Protein AF-A0A0F5VKR0-F1 (afdb_monomer)

Foldseek 3Di:
DDDPVGDDPPVVVVVVCVCQFLCNDPPSVVDPCCVVCRNDDPVCCVPPNPPCPVVVVVVVVVVVVVVVVCCVPPVVVVVDPPPVPPVVDDPDDPDDDD

Radius of gyration: 21.48 Å; Cα contacts (8 Å, |Δi|>4): 48; chains: 1; bounding box: 39×35×70 Å

Structure (mmCIF, N/CA/C/O backbone):
data_AF-A0A0F5VKR0-F1
#
_entry.id   AF-A0A0F5VKR0-F1
#
loop_
_atom_site.group_PDB
_atom_site.id
_atom_site.type_symbol
_atom_site.label_atom_id
_atom_site.label_alt_id
_atom_site.label_comp_id
_atom_site.label_asym_id
_atom_site.label_entity_id
_atom_site.label_seq_id
_atom_site.pdbx_PDB_ins_code
_atom_site.Cartn_x
_atom_site.Cartn_y
_atom_site.Cartn_z
_atom_site.occupancy
_atom_site.B_iso_or_equiv
_atom_site.auth_seq_id
_atom_site.auth_comp_id
_atom_site.auth_asym_id
_atom_site.auth_atom_id
_atom_site.pdbx_PDB_model_num
ATOM 1 N N . MET A 1 1 ? 20.388 4.444 -14.021 1.00 88.62 1 MET A N 1
ATOM 2 C CA . MET A 1 1 ? 19.393 5.455 -13.601 1.00 88.62 1 MET A CA 1
ATOM 3 C C . MET A 1 1 ? 19.879 6.825 -14.071 1.00 88.62 1 MET A C 1
ATOM 5 O O . MET A 1 1 ? 20.279 7.630 -13.246 1.00 88.62 1 MET A O 1
ATOM 9 N N . GLY A 1 2 ? 19.888 7.078 -15.385 1.00 95.44 2 GLY A N 1
ATOM 10 C CA . GLY A 1 2 ? 20.349 8.356 -15.952 1.00 95.44 2 GLY A CA 1
ATOM 11 C C . GLY A 1 2 ? 21.843 8.662 -15.781 1.00 95.44 2 GLY A C 1
ATOM 12 O O . GLY A 1 2 ? 22.628 7.783 -15.420 1.00 95.44 2 GLY A O 1
ATOM 13 N N . SER A 1 3 ? 22.204 9.918 -16.048 1.00 97.06 3 SER A N 1
ATOM 14 C CA . SER A 1 3 ? 23.537 10.501 -15.848 1.00 97.06 3 SER A CA 1
ATOM 15 C C . SER A 1 3 ? 23.412 11.975 -15.439 1.00 97.06 3 SER A C 1
ATOM 17 O O . SER A 1 3 ? 22.355 12.575 -15.609 1.00 97.06 3 SER A O 1
ATOM 19 N N . LEU A 1 4 ? 24.476 12.582 -14.905 1.00 96.88 4 LEU A N 1
ATOM 20 C CA . LEU A 1 4 ? 24.437 14.000 -14.515 1.00 96.88 4 LEU A CA 1
ATOM 21 C C . LEU A 1 4 ? 24.239 14.930 -15.722 1.00 96.88 4 LEU A C 1
ATOM 23 O O . LEU A 1 4 ? 23.480 15.887 -15.632 1.00 96.88 4 LEU A O 1
ATOM 27 N N . ALA A 1 5 ? 24.872 14.619 -16.857 1.00 97.38 5 ALA A N 1
ATOM 28 C CA . ALA A 1 5 ? 24.754 15.416 -18.078 1.00 97.38 5 ALA A CA 1
ATOM 29 C C . ALA A 1 5 ? 2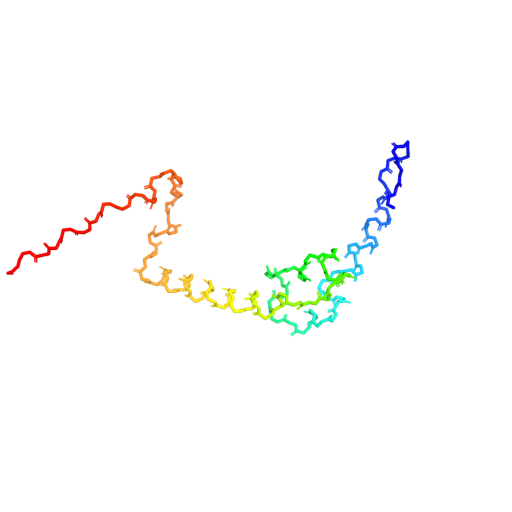3.411 15.211 -18.803 1.00 97.38 5 ALA A C 1
ATOM 31 O O . ALA A 1 5 ? 22.866 16.154 -19.364 1.00 97.38 5 ALA A O 1
ATOM 32 N N . GLY A 1 6 ? 22.878 13.983 -18.798 1.00 95.38 6 GLY A N 1
ATOM 33 C CA . GLY A 1 6 ? 21.638 13.620 -19.499 1.00 95.38 6 GLY A CA 1
ATOM 34 C C . GLY A 1 6 ? 20.380 13.647 -18.628 1.00 95.38 6 GLY A C 1
ATOM 35 O O . GLY A 1 6 ? 19.291 13.349 -19.113 1.00 95.38 6 GLY A O 1
ATOM 36 N N . GLY A 1 7 ? 20.517 13.964 -17.340 1.00 97.12 7 GLY A N 1
ATOM 37 C CA . GLY A 1 7 ? 19.428 13.931 -16.372 1.00 97.12 7 GLY A CA 1
ATOM 38 C C . GLY A 1 7 ? 18.943 12.518 -16.024 1.00 97.12 7 GLY A C 1
ATOM 39 O O . GLY A 1 7 ? 19.568 11.492 -16.320 1.00 97.12 7 GLY A O 1
ATOM 40 N N . SER A 1 8 ? 17.803 12.456 -15.331 1.00 97.12 8 SER A N 1
ATOM 41 C CA . SER A 1 8 ? 17.229 11.190 -14.875 1.00 97.12 8 SER A CA 1
ATOM 42 C C . SER A 1 8 ? 16.607 10.402 -16.028 1.00 97.12 8 SER A C 1
ATOM 44 O O . SER A 1 8 ? 15.725 10.912 -16.717 1.00 97.12 8 SER A O 1
ATOM 46 N N . ASP A 1 9 ? 16.956 9.123 -16.158 1.00 98.00 9 ASP A N 1
ATOM 47 C CA . ASP A 1 9 ? 16.231 8.204 -17.040 1.00 98.00 9 ASP A CA 1
ATOM 48 C C . ASP A 1 9 ? 14.852 7.883 -16.438 1.00 98.00 9 ASP A C 1
ATOM 50 O O . ASP A 1 9 ? 14.703 7.026 -15.555 1.00 98.00 9 ASP A O 1
ATOM 54 N N . VAL A 1 10 ? 13.838 8.612 -16.906 1.00 97.19 10 VAL A N 1
ATOM 55 C CA . VAL A 1 10 ? 12.449 8.489 -16.450 1.00 97.19 10 VAL A CA 1
ATOM 56 C C . VAL A 1 10 ? 11.884 7.109 -16.774 1.00 97.19 10 VAL A C 1
ATOM 58 O O . VAL A 1 10 ? 11.184 6.527 -15.945 1.00 97.19 10 VAL A O 1
ATOM 61 N N . ALA A 1 11 ? 12.223 6.549 -17.937 1.00 97.44 11 ALA A N 1
ATOM 62 C CA . ALA A 1 11 ? 11.724 5.249 -18.362 1.00 97.44 11 ALA A CA 1
ATOM 63 C C . ALA A 1 11 ? 12.313 4.123 -17.498 1.00 97.44 11 ALA A C 1
ATOM 65 O O . ALA A 1 11 ? 11.585 3.229 -17.064 1.00 97.44 11 ALA A O 1
ATOM 66 N N . ALA A 1 12 ? 13.610 4.176 -17.178 1.00 96.75 12 ALA A N 1
ATOM 67 C CA . ALA A 1 12 ? 14.227 3.237 -16.245 1.00 96.75 12 ALA A CA 1
ATOM 68 C C . ALA A 1 12 ? 13.647 3.361 -14.835 1.00 96.75 12 ALA A C 1
A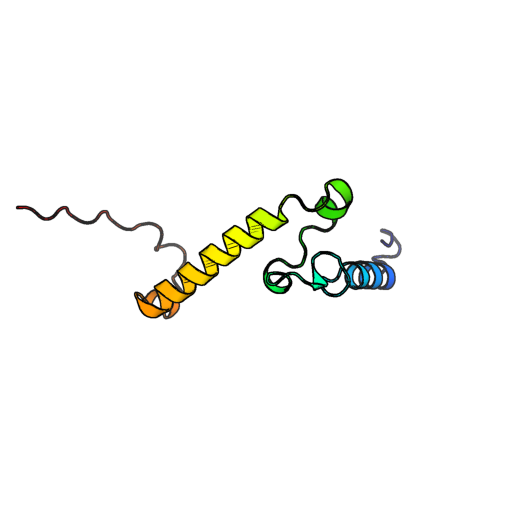TOM 70 O O . ALA A 1 12 ? 13.369 2.333 -14.213 1.00 96.75 12 ALA A O 1
ATOM 71 N N . ARG A 1 13 ? 13.406 4.587 -14.347 1.00 95.62 13 ARG A N 1
ATOM 72 C CA . ARG A 1 13 ? 12.743 4.803 -13.052 1.00 95.62 13 ARG A CA 1
ATOM 73 C C . ARG A 1 13 ? 11.347 4.187 -13.042 1.00 95.62 13 ARG A C 1
ATOM 75 O O . ARG A 1 13 ? 11.029 3.430 -12.131 1.00 95.62 13 ARG A O 1
ATOM 82 N N . ALA A 1 14 ? 10.537 4.462 -14.063 1.00 96.75 14 ALA A N 1
ATOM 83 C CA . ALA A 1 14 ? 9.187 3.921 -14.177 1.00 96.75 14 ALA A CA 1
ATOM 84 C C . ALA A 1 14 ? 9.194 2.386 -14.209 1.00 96.75 14 ALA A C 1
ATOM 86 O O . ALA A 1 14 ? 8.449 1.760 -13.458 1.00 96.75 14 ALA A O 1
ATOM 87 N N . ARG A 1 15 ? 10.090 1.767 -14.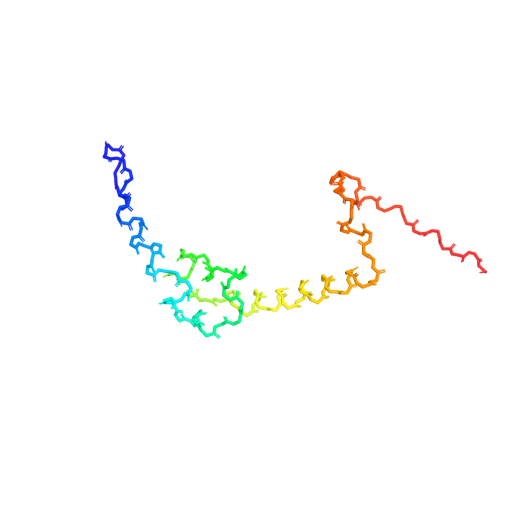994 1.00 96.62 15 ARG A N 1
ATOM 88 C CA . ARG A 1 15 ? 10.263 0.304 -15.002 1.00 96.62 15 ARG A CA 1
ATOM 89 C C . ARG A 1 15 ? 10.651 -0.227 -13.625 1.00 96.62 15 ARG A C 1
ATOM 91 O O . ARG A 1 15 ? 10.062 -1.206 -13.181 1.00 96.62 15 ARG A O 1
ATOM 98 N N . HIS A 1 16 ? 11.598 0.418 -12.943 1.00 93.94 16 HIS A N 1
ATOM 99 C CA . HIS A 1 16 ? 12.036 0.015 -11.606 1.00 93.94 16 HIS A CA 1
ATOM 100 C C . HIS A 1 16 ? 10.882 0.023 -10.592 1.00 93.94 16 HIS A C 1
ATOM 102 O O . HIS A 1 16 ? 10.674 -0.970 -9.897 1.00 93.94 16 HIS A O 1
ATOM 108 N N . LEU A 1 17 ? 10.098 1.105 -10.553 1.00 93.81 17 LEU A N 1
ATOM 109 C CA . LEU A 1 17 ? 8.927 1.213 -9.677 1.00 93.81 17 LEU A CA 1
ATOM 110 C C . LEU A 1 17 ? 7.859 0.174 -10.043 1.00 93.81 17 LEU A C 1
ATOM 112 O O . LEU A 1 17 ? 7.345 -0.525 -9.173 1.00 93.81 17 LEU A O 1
ATOM 116 N N . ALA A 1 18 ? 7.571 0.011 -11.337 1.00 95.44 18 ALA A N 1
ATOM 117 C CA . ALA A 1 18 ? 6.540 -0.904 -11.810 1.00 95.44 18 ALA A CA 1
ATOM 118 C C . ALA A 1 18 ? 6.851 -2.368 -11.478 1.00 95.44 18 ALA A C 1
ATOM 120 O O . ALA A 1 18 ? 5.945 -3.111 -11.112 1.00 95.44 18 ALA A O 1
ATOM 121 N N . VAL A 1 19 ? 8.108 -2.813 -11.596 1.00 93.94 19 VAL A N 1
ATOM 122 C CA . VAL A 1 19 ? 8.467 -4.205 -11.265 1.00 93.94 19 VAL A CA 1
ATOM 123 C C . VAL A 1 19 ? 8.521 -4.455 -9.761 1.00 93.94 19 VAL A C 1
ATOM 125 O O . VAL A 1 19 ? 8.325 -5.591 -9.346 1.00 93.94 19 VAL A O 1
ATOM 128 N N . ARG A 1 20 ? 8.780 -3.428 -8.939 1.00 94.38 20 ARG A N 1
ATOM 129 C CA . ARG A 1 20 ? 8.855 -3.526 -7.468 1.00 94.38 20 ARG A CA 1
ATOM 130 C C . ARG A 1 20 ? 7.542 -3.186 -6.757 1.00 94.38 20 ARG A C 1
ATOM 132 O O . ARG A 1 20 ? 7.495 -3.256 -5.531 1.00 94.38 20 ARG A O 1
ATOM 139 N N . HIS A 1 21 ? 6.487 -2.866 -7.504 1.00 96.44 21 HIS A N 1
ATOM 140 C CA . HIS A 1 21 ? 5.162 -2.629 -6.945 1.00 96.44 21 HIS A CA 1
ATOM 141 C C . HIS A 1 21 ? 4.657 -3.854 -6.173 1.00 96.44 21 HIS A C 1
ATOM 143 O O . HIS A 1 21 ? 4.888 -4.995 -6.582 1.00 96.44 21 HIS A O 1
ATOM 149 N N . VAL A 1 22 ? 3.937 -3.625 -5.075 1.00 97.44 22 VAL A N 1
ATOM 150 C CA . VAL A 1 22 ? 3.482 -4.686 -4.162 1.00 97.44 22 VAL A CA 1
ATOM 151 C C . VAL A 1 22 ? 2.602 -5.744 -4.826 1.00 97.44 22 VAL A C 1
ATOM 153 O O . VAL A 1 22 ? 2.656 -6.903 -4.429 1.00 97.44 22 VAL A O 1
ATOM 156 N N . ASP A 1 23 ? 1.870 -5.384 -5.881 1.00 97.44 23 ASP A N 1
ATOM 157 C CA . ASP A 1 23 ? 1.031 -6.325 -6.638 1.00 97.44 23 ASP A CA 1
ATOM 158 C C . ASP A 1 23 ? 1.840 -7.306 -7.501 1.00 97.44 23 ASP A C 1
ATOM 160 O O . ASP A 1 23 ? 1.312 -8.316 -7.960 1.00 97.44 23 ASP A O 1
ATOM 164 N N . ARG A 1 24 ? 3.123 -7.013 -7.747 1.00 96.25 24 ARG A N 1
ATOM 165 C CA . ARG A 1 24 ? 4.023 -7.818 -8.590 1.00 96.25 24 ARG A CA 1
ATOM 166 C C . ARG A 1 24 ? 5.150 -8.486 -7.806 1.00 96.25 24 ARG A C 1
ATOM 168 O O . ARG A 1 24 ? 6.029 -9.101 -8.402 1.00 96.25 24 ARG A O 1
ATOM 175 N N . GLN A 1 25 ? 5.157 -8.336 -6.486 1.00 95.00 25 GLN A N 1
ATOM 176 C CA . GLN A 1 25 ? 6.204 -8.845 -5.609 1.00 95.00 25 GLN A CA 1
ATOM 177 C C . GLN A 1 25 ? 5.645 -9.939 -4.705 1.00 95.00 25 GLN A C 1
ATOM 179 O O . GLN A 1 25 ? 4.582 -9.768 -4.116 1.00 95.00 25 GLN A O 1
ATOM 184 N N . GLU A 1 26 ? 6.392 -11.025 -4.522 1.00 94.62 26 GLU A N 1
ATOM 185 C CA . GLU A 1 26 ? 6.115 -12.001 -3.465 1.00 94.62 26 GLU A CA 1
ATOM 186 C C . GLU A 1 26 ? 7.031 -11.744 -2.251 1.00 94.62 26 GLU A C 1
ATOM 188 O O . GLU A 1 26 ? 8.187 -11.328 -2.419 1.00 94.62 26 GLU A O 1
ATOM 193 N N . PRO A 1 27 ? 6.527 -11.906 -1.012 1.00 95.69 27 PRO A N 1
ATOM 194 C CA . PRO A 1 27 ? 5.179 -12.347 -0.627 1.00 95.69 27 PRO A CA 1
ATOM 195 C C . PRO A 1 27 ? 4.139 -11.201 -0.564 1.00 95.69 27 PRO A C 1
ATOM 197 O O . PRO A 1 27 ? 3.113 -11.311 0.101 1.00 95.69 27 PRO A O 1
ATOM 200 N N . CYS A 1 28 ? 4.423 -10.032 -1.150 1.00 97.44 28 CYS A N 1
ATOM 201 C CA . CYS A 1 28 ? 3.584 -8.839 -0.992 1.00 97.44 28 CYS A CA 1
ATOM 202 C C . CYS A 1 28 ? 2.190 -8.990 -1.617 1.00 97.44 28 CYS A C 1
ATOM 204 O O . CYS A 1 28 ? 1.228 -8.494 -1.035 1.00 97.44 28 CYS A O 1
ATOM 206 N N . ARG A 1 29 ? 2.066 -9.691 -2.749 1.00 97.94 29 ARG A N 1
ATOM 207 C CA . ARG A 1 29 ? 0.810 -9.844 -3.499 1.00 97.94 29 ARG A CA 1
ATOM 208 C C . ARG A 1 29 ? -0.303 -10.505 -2.680 1.00 97.94 29 ARG A C 1
ATOM 210 O O . ARG A 1 29 ? -1.463 -10.133 -2.825 1.00 97.94 29 ARG A O 1
ATOM 217 N N . SER A 1 30 ? 0.050 -11.431 -1.790 1.00 97.56 30 SER A N 1
ATOM 218 C CA . SER A 1 30 ? -0.876 -12.110 -0.871 1.00 97.56 30 SER A CA 1
ATOM 219 C C . SER A 1 30 ? -0.893 -11.510 0.544 1.00 97.56 30 SER A C 1
ATOM 221 O O . SER A 1 30 ? -1.656 -11.952 1.400 1.00 97.56 30 SER A O 1
ATOM 223 N N . CYS A 1 31 ? -0.083 -10.483 0.817 1.00 98.12 31 CYS A N 1
ATOM 224 C CA . CYS A 1 31 ? 0.013 -9.868 2.138 1.00 98.12 31 CYS A CA 1
ATOM 225 C C . CYS A 1 31 ? -1.144 -8.885 2.388 1.00 98.12 31 CYS A C 1
ATOM 227 O O . CYS A 1 31 ? -1.394 -7.975 1.588 1.00 98.12 31 CYS A O 1
ATOM 229 N N . TRP A 1 32 ? -1.800 -9.008 3.546 1.00 98.19 32 TRP A N 1
ATOM 230 C CA . TRP A 1 32 ? -2.867 -8.094 3.973 1.00 98.19 32 TRP A CA 1
ATOM 231 C C . TRP A 1 32 ? -2.368 -6.655 4.181 1.00 98.19 32 TRP A C 1
ATOM 233 O O . TRP A 1 32 ? -3.085 -5.699 3.912 1.00 98.19 32 TRP A O 1
ATOM 243 N N . ALA A 1 33 ? -1.111 -6.489 4.603 1.00 98.00 33 ALA A N 1
ATOM 244 C CA . ALA A 1 33 ? -0.537 -5.193 4.963 1.00 98.00 33 ALA A CA 1
ATOM 245 C C . ALA A 1 33 ? 0.039 -4.410 3.768 1.00 98.00 33 ALA A C 1
ATOM 247 O O . ALA A 1 33 ? 0.619 -3.341 3.952 1.00 98.00 33 ALA A O 1
ATOM 248 N N . ARG A 1 34 ? -0.058 -4.939 2.540 1.00 97.81 34 ARG A N 1
ATOM 249 C CA . ARG A 1 34 ? 0.755 -4.487 1.396 1.00 97.81 34 ARG A CA 1
ATOM 250 C C . ARG A 1 34 ? 0.605 -3.003 1.042 1.00 97.81 34 ARG A C 1
ATOM 252 O O . ARG A 1 34 ? 1.602 -2.372 0.708 1.00 97.81 34 ARG A O 1
ATOM 259 N N . TYR A 1 35 ? -0.595 -2.437 1.163 1.00 97.38 35 TYR A N 1
ATOM 260 C CA . TYR A 1 35 ? -0.835 -1.018 0.865 1.00 97.38 35 TYR A CA 1
ATOM 261 C C . TYR A 1 35 ? -0.553 -0.086 2.048 1.00 97.38 35 TYR A C 1
ATOM 263 O O . TYR A 1 35 ? -0.491 1.121 1.861 1.00 97.38 35 TYR A O 1
ATOM 271 N N . LEU A 1 36 ? -0.328 -0.639 3.242 1.00 97.44 36 LEU A N 1
ATOM 272 C CA . LEU A 1 36 ? 0.088 0.120 4.421 1.00 97.44 36 LEU A CA 1
ATOM 273 C C . LEU A 1 36 ? 1.617 0.145 4.554 1.00 97.44 36 LEU A C 1
ATOM 275 O O . LEU A 1 36 ? 2.186 1.162 4.928 1.00 97.44 36 LEU A O 1
ATOM 279 N N . CYS A 1 37 ? 2.299 -0.960 4.224 1.00 96.50 37 CYS A N 1
ATOM 280 C CA . CYS A 1 37 ? 3.759 -1.055 4.330 1.00 96.50 37 CYS A CA 1
ATOM 281 C C . CYS A 1 37 ? 4.520 -0.737 3.030 1.00 96.50 37 CYS A C 1
ATOM 283 O O . CYS A 1 37 ? 5.745 -0.623 3.053 1.00 96.50 37 CYS A O 1
ATOM 285 N N . GLY A 1 38 ? 3.838 -0.679 1.880 1.00 95.81 38 GLY A N 1
ATOM 286 C CA . GLY A 1 38 ? 4.442 -0.361 0.578 1.00 95.81 38 GLY A CA 1
ATOM 287 C C . GLY A 1 38 ? 5.450 -1.391 0.044 1.00 95.81 38 GLY A C 1
ATOM 288 O O . GLY A 1 38 ? 6.110 -1.143 -0.963 1.00 95.81 38 GLY A O 1
ATOM 289 N N . GLY A 1 39 ? 5.584 -2.554 0.691 1.00 95.62 39 GLY A N 1
ATOM 290 C CA . GLY A 1 39 ? 6.513 -3.612 0.278 1.00 95.62 39 GLY A CA 1
ATOM 291 C C . GLY A 1 39 ? 7.944 -3.472 0.806 1.00 95.62 39 GLY A C 1
ATOM 292 O O . GLY A 1 39 ? 8.801 -4.263 0.400 1.00 95.62 39 GLY A O 1
ATOM 293 N N . GLY A 1 40 ? 8.191 -2.535 1.728 1.00 94.06 40 GLY A N 1
ATOM 294 C CA . GLY A 1 40 ? 9.495 -2.299 2.357 1.00 94.06 40 GLY A CA 1
ATOM 295 C C . GLY A 1 40 ? 10.482 -1.505 1.492 1.00 94.06 40 GLY A C 1
ATOM 296 O O . GLY A 1 40 ? 10.236 -1.218 0.321 1.00 94.06 40 GLY A O 1
ATOM 297 N N . CYS A 1 41 ? 11.629 -1.147 2.074 1.00 93.50 41 CYS A N 1
ATOM 298 C CA . CYS A 1 41 ? 12.675 -0.397 1.378 1.00 93.50 41 CYS A CA 1
ATOM 299 C C . CYS A 1 41 ? 13.306 -1.239 0.257 1.00 93.50 41 CYS A C 1
ATOM 301 O O . CYS A 1 41 ? 13.864 -2.303 0.511 1.00 93.50 41 CYS A O 1
ATOM 303 N N . TYR A 1 42 ? 13.291 -0.753 -0.989 1.00 93.38 42 TYR A N 1
ATOM 304 C CA . TYR A 1 42 ? 13.823 -1.509 -2.133 1.00 93.38 42 TYR A CA 1
ATOM 305 C C . TYR A 1 42 ? 15.306 -1.864 -1.996 1.00 93.38 42 TYR A C 1
ATOM 307 O O . TYR A 1 42 ? 15.712 -2.955 -2.400 1.00 93.38 42 TYR A O 1
ATOM 315 N N . HIS A 1 43 ? 16.111 -0.967 -1.422 1.00 93.06 43 HIS A N 1
ATOM 316 C CA . HIS A 1 43 ? 17.533 -1.224 -1.207 1.00 93.06 43 HIS A CA 1
ATOM 317 C C . HIS A 1 43 ? 17.748 -2.323 -0.165 1.00 93.06 43 HIS A C 1
ATOM 319 O O . HIS A 1 43 ? 18.500 -3.264 -0.411 1.00 93.06 43 HIS A O 1
ATOM 325 N N . GLU A 1 44 ? 17.057 -2.229 0.971 1.00 94.81 44 GLU A N 1
ATOM 326 C CA . GLU A 1 44 ? 17.125 -3.236 2.027 1.00 94.81 44 GLU A CA 1
ATOM 327 C C . GLU A 1 44 ? 16.656 -4.593 1.506 1.00 94.81 44 GLU A C 1
ATOM 329 O O . GLU A 1 44 ? 17.398 -5.566 1.604 1.00 94.81 44 GLU A O 1
ATOM 334 N N . VAL A 1 45 ? 15.494 -4.639 0.846 1.00 94.62 45 VAL A N 1
ATOM 335 C CA . VAL A 1 45 ? 14.936 -5.870 0.277 1.00 94.62 45 VAL A CA 1
ATOM 336 C C . VAL A 1 45 ? 15.892 -6.527 -0.708 1.00 94.62 45 VAL A C 1
ATOM 338 O O . VAL A 1 45 ? 16.097 -7.738 -0.656 1.00 94.62 45 VAL A O 1
ATOM 341 N N . SER A 1 46 ? 16.533 -5.736 -1.569 1.00 92.88 46 SER A N 1
ATOM 342 C CA . SER A 1 46 ? 17.496 -6.255 -2.539 1.00 92.88 46 SER A CA 1
ATOM 343 C C . SER A 1 46 ? 18.797 -6.764 -1.911 1.00 92.88 46 SER A C 1
ATOM 345 O O . SER A 1 46 ? 19.510 -7.518 -2.570 1.00 92.88 46 SER A O 1
ATOM 347 N N . ARG A 1 47 ? 19.157 -6.320 -0.702 1.00 96.19 47 ARG A N 1
ATOM 348 C CA . ARG A 1 47 ? 20.438 -6.647 -0.051 1.00 96.19 47 ARG A CA 1
ATOM 349 C C . ARG A 1 47 ? 20.304 -7.669 1.070 1.00 96.19 47 ARG A C 1
ATOM 351 O O . ARG A 1 47 ? 21.234 -8.428 1.307 1.00 96.19 47 ARG A O 1
ATOM 358 N N . ARG A 1 48 ? 19.184 -7.640 1.785 1.00 95.50 48 ARG A N 1
ATOM 359 C CA . ARG A 1 48 ? 18.959 -8.351 3.049 1.00 95.50 48 ARG A CA 1
ATOM 360 C C . ARG A 1 48 ? 17.667 -9.164 3.049 1.00 95.50 48 ARG A C 1
ATOM 362 O O . ARG A 1 48 ? 17.356 -9.812 4.042 1.00 95.50 48 ARG A O 1
ATOM 369 N N . GLY A 1 49 ? 16.906 -9.143 1.956 1.00 94.81 49 GLY A N 1
ATOM 370 C CA . GLY A 1 49 ? 15.593 -9.771 1.911 1.00 94.81 49 GLY A CA 1
ATOM 371 C C . GLY A 1 49 ? 14.587 -9.018 2.779 1.00 94.81 49 GLY A C 1
ATOM 372 O O . GLY A 1 49 ? 14.612 -7.797 2.870 1.00 94.81 49 GLY A O 1
ATOM 373 N N . ARG A 1 50 ? 13.654 -9.732 3.404 1.00 95.06 50 ARG A N 1
ATOM 374 C CA . ARG A 1 50 ? 12.470 -9.117 4.027 1.00 95.06 50 ARG A CA 1
ATOM 375 C C . ARG A 1 50 ? 12.382 -9.337 5.549 1.00 95.06 50 ARG A C 1
ATOM 377 O O . ARG A 1 50 ? 11.324 -9.754 6.017 1.00 95.06 50 ARG A O 1
ATOM 384 N N . PRO A 1 51 ? 13.438 -9.053 6.340 1.00 95.56 51 PRO A N 1
ATOM 385 C CA . PRO A 1 51 ? 13.428 -9.330 7.779 1.00 95.56 51 PRO A CA 1
ATOM 386 C C . PRO A 1 51 ? 12.389 -8.487 8.536 1.00 95.56 51 PRO A C 1
ATOM 388 O O . PRO A 1 51 ? 11.810 -8.950 9.512 1.00 95.56 51 PRO A O 1
ATOM 391 N N . GLY A 1 52 ? 12.088 -7.274 8.059 1.00 95.38 52 GLY A N 1
ATOM 392 C CA . GLY A 1 52 ? 11.125 -6.373 8.700 1.00 95.38 52 GLY A CA 1
ATOM 393 C C . GLY A 1 52 ? 9.647 -6.711 8.472 1.00 95.38 52 GLY A C 1
ATOM 394 O O . GLY A 1 52 ? 8.791 -6.048 9.055 1.00 95.38 52 GLY A O 1
ATOM 395 N N . CYS A 1 53 ? 9.309 -7.702 7.633 1.00 96.75 53 CYS A N 1
ATOM 396 C CA . CYS A 1 53 ? 7.912 -7.979 7.277 1.00 96.75 53 CYS A CA 1
ATOM 397 C C . CYS A 1 53 ? 7.049 -8.408 8.473 1.00 96.75 53 CYS A C 1
ATOM 399 O O . CYS A 1 53 ? 5.914 -7.949 8.573 1.00 96.75 53 CYS A O 1
ATOM 401 N N . GLU A 1 54 ? 7.556 -9.246 9.381 1.00 96.94 54 GLU A N 1
ATOM 402 C CA . GLU A 1 54 ? 6.774 -9.637 10.565 1.00 96.94 54 GLU A CA 1
ATOM 403 C C . GLU A 1 54 ? 6.612 -8.480 11.547 1.00 96.94 54 GLU A C 1
ATOM 405 O O . GLU A 1 54 ? 5.506 -8.212 12.015 1.00 96.94 54 GLU A O 1
ATOM 410 N N . TYR A 1 55 ? 7.689 -7.727 11.779 1.00 97.19 55 TYR A N 1
ATOM 411 C CA . TYR A 1 55 ? 7.653 -6.557 12.649 1.00 97.19 55 TYR A CA 1
ATOM 412 C C . TYR A 1 55 ? 6.606 -5.537 12.185 1.00 97.19 55 TYR A C 1
ATOM 414 O O . TYR A 1 55 ? 5.744 -5.141 12.968 1.00 97.19 55 TYR A O 1
ATOM 422 N N . ILE A 1 56 ? 6.616 -5.156 10.900 1.00 97.69 56 ILE A N 1
ATOM 423 C CA . ILE A 1 56 ? 5.667 -4.156 10.393 1.00 97.69 56 ILE A CA 1
ATOM 424 C C . ILE A 1 56 ? 4.221 -4.664 10.418 1.00 97.69 56 ILE A C 1
ATOM 426 O O . ILE A 1 56 ? 3.315 -3.878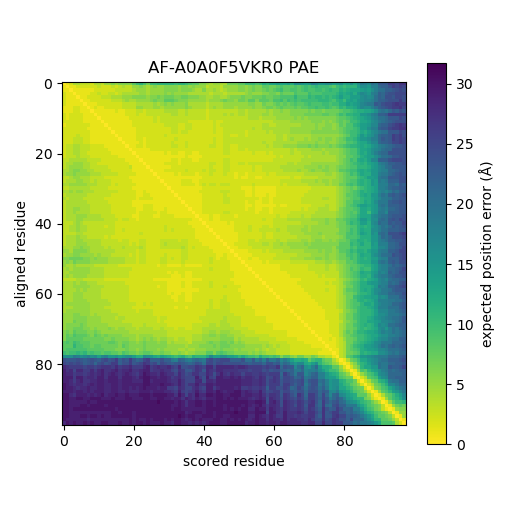 10.675 1.00 97.69 56 ILE A O 1
ATOM 430 N 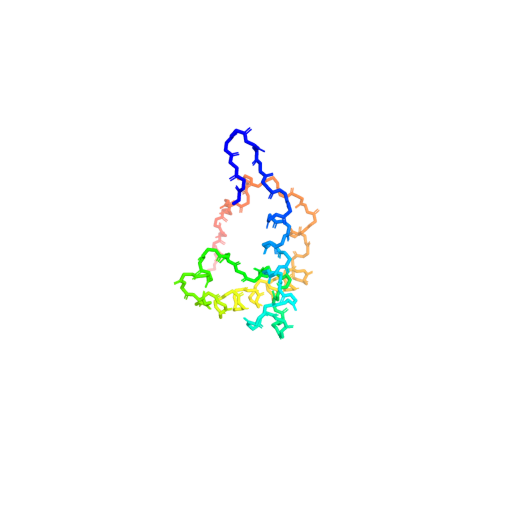N . ARG A 1 57 ? 3.977 -5.966 10.203 1.00 98.38 57 ARG A N 1
ATOM 431 C CA . ARG A 1 57 ? 2.628 -6.541 10.347 1.00 98.38 57 ARG A CA 1
ATOM 432 C C . ARG A 1 57 ? 2.141 -6.455 11.791 1.00 98.38 57 ARG A C 1
ATOM 434 O O . ARG A 1 57 ? 0.997 -6.065 12.009 1.00 98.38 57 ARG A O 1
ATOM 441 N N . GLY A 1 58 ? 3.001 -6.773 12.759 1.00 98.44 58 GLY A N 1
ATOM 442 C CA . GLY A 1 58 ? 2.689 -6.630 14.182 1.00 98.44 58 GLY A CA 1
ATOM 443 C C . GLY A 1 58 ? 2.405 -5.177 14.563 1.00 98.44 58 GLY A C 1
ATOM 444 O O . GLY A 1 58 ? 1.372 -4.888 15.163 1.00 98.44 58 GLY A O 1
ATOM 445 N N . TRP A 1 59 ? 3.268 -4.254 14.133 1.00 98.44 59 TRP A N 1
ATOM 446 C CA . TRP A 1 59 ? 3.105 -2.823 14.388 1.00 98.44 59 TRP A CA 1
ATOM 447 C C . TRP A 1 59 ? 1.805 -2.272 13.796 1.00 98.44 59 TRP A C 1
ATOM 449 O O . TRP A 1 59 ? 1.029 -1.631 14.496 1.00 98.44 59 TRP A O 1
ATOM 459 N N . LEU A 1 60 ? 1.505 -2.596 12.536 1.00 98.56 60 LEU A N 1
ATOM 460 C CA . LEU A 1 60 ? 0.258 -2.180 11.895 1.00 98.56 60 LEU A CA 1
ATOM 461 C C . LEU A 1 60 ? -0.968 -2.781 12.586 1.00 98.56 60 LEU A C 1
ATOM 463 O O . LEU A 1 60 ? -1.960 -2.081 12.769 1.00 98.56 60 LEU A O 1
ATOM 467 N N . SER A 1 61 ? -0.906 -4.045 13.016 1.00 98.44 61 SER A N 1
ATOM 468 C CA . SER A 1 61 ? -1.991 -4.648 13.796 1.00 98.44 61 SER A CA 1
ATOM 469 C C . SER A 1 61 ? -2.228 -3.897 15.106 1.00 98.44 61 SER A C 1
ATOM 471 O O . SER A 1 61 ? -3.380 -3.730 15.501 1.00 98.44 61 SER A O 1
ATOM 473 N N . PHE A 1 62 ? -1.167 -3.466 15.789 1.00 98.44 62 PHE A N 1
ATOM 474 C CA . PHE A 1 62 ? -1.282 -2.657 16.998 1.00 98.44 62 PHE A CA 1
ATOM 475 C C . PHE A 1 62 ? -1.891 -1.283 16.689 1.00 98.44 62 PHE A C 1
ATOM 477 O O . PHE A 1 62 ? -2.904 -0.929 17.286 1.00 98.44 62 PHE A O 1
ATOM 484 N N . CYS A 1 63 ? -1.348 -0.549 15.713 1.00 98.12 63 CYS A N 1
ATOM 485 C CA . CYS A 1 63 ? -1.833 0.786 15.356 1.00 98.12 63 CYS A CA 1
ATOM 486 C C . CYS A 1 63 ? -3.306 0.788 14.937 1.00 98.12 63 CYS A C 1
ATOM 488 O O . CYS A 1 63 ? -4.049 1.672 15.345 1.00 98.12 63 CYS A O 1
ATOM 490 N N . LEU A 1 64 ? -3.743 -0.199 14.149 1.00 97.81 64 LEU A N 1
ATOM 491 C CA . LEU A 1 64 ? -5.140 -0.298 13.718 1.00 97.81 64 LEU A CA 1
ATOM 492 C C . LEU A 1 64 ? -6.082 -0.564 14.897 1.00 97.81 64 LEU A C 1
ATOM 494 O O . LEU A 1 64 ? -7.157 0.026 14.959 1.00 97.81 64 LEU A O 1
ATOM 498 N N . ARG A 1 65 ? -5.678 -1.414 15.850 1.00 98.25 65 ARG A N 1
ATO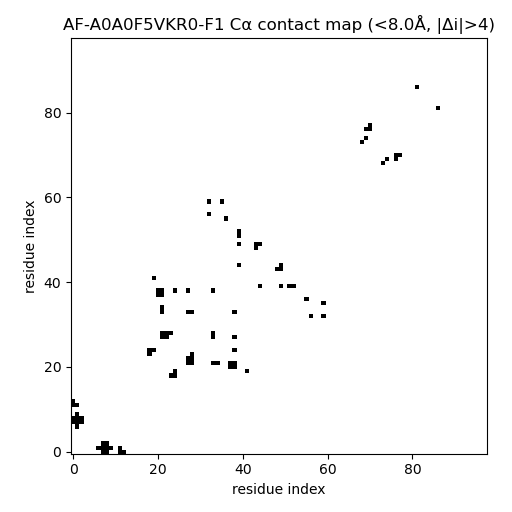M 499 C CA . ARG A 1 65 ? -6.456 -1.661 17.074 1.00 98.25 65 ARG A CA 1
ATOM 500 C C . ARG A 1 65 ? -6.533 -0.414 17.943 1.00 98.25 65 ARG A C 1
ATOM 502 O O . ARG A 1 65 ? -7.632 -0.019 18.310 1.00 98.25 65 ARG A O 1
ATOM 509 N N . ALA A 1 66 ? -5.392 0.224 18.197 1.00 97.88 66 ALA A N 1
ATOM 510 C CA . ALA A 1 66 ? -5.323 1.454 18.978 1.00 97.88 66 ALA A CA 1
ATOM 511 C C . ALA A 1 66 ? -6.159 2.574 18.341 1.00 97.88 66 ALA A C 1
ATOM 513 O O . ALA A 1 66 ? -6.868 3.286 19.040 1.00 97.88 66 ALA A O 1
ATOM 514 N N . TYR A 1 67 ? -6.133 2.699 17.010 1.00 96.50 67 TYR A N 1
ATOM 515 C CA . TYR A 1 67 ? -6.969 3.656 16.290 1.00 96.50 67 TYR A CA 1
ATOM 516 C C . TYR A 1 67 ? -8.462 3.398 16.523 1.00 96.50 67 TYR A C 1
ATOM 518 O O . TYR A 1 67 ? -9.181 4.314 16.907 1.00 96.50 67 TYR A O 1
ATOM 526 N N . VAL A 1 68 ? -8.924 2.155 16.342 1.00 97.19 68 VAL A N 1
ATOM 527 C CA . VAL A 1 68 ? -10.335 1.790 16.563 1.00 97.19 68 VAL A CA 1
ATOM 528 C C . VAL A 1 68 ? -10.749 2.019 18.016 1.00 97.19 68 VAL A C 1
ATOM 530 O O . VAL A 1 68 ? -11.834 2.540 18.263 1.00 97.19 68 VAL A O 1
ATOM 533 N N . GLU A 1 69 ? -9.886 1.665 18.967 1.00 97.44 69 GLU A N 1
ATOM 534 C CA . GLU A 1 69 ? -10.120 1.888 20.392 1.00 97.44 69 GLU A CA 1
ATOM 535 C C . GLU A 1 69 ? -10.273 3.379 20.698 1.00 97.44 69 GLU A C 1
ATOM 537 O O . GLU A 1 69 ? -11.297 3.777 21.244 1.00 97.44 69 GLU A O 1
ATOM 542 N N . LEU A 1 70 ? -9.328 4.215 20.261 1.00 95.94 70 LEU A N 1
ATOM 543 C CA . LEU A 1 70 ? -9.382 5.664 20.465 1.00 95.94 70 LEU A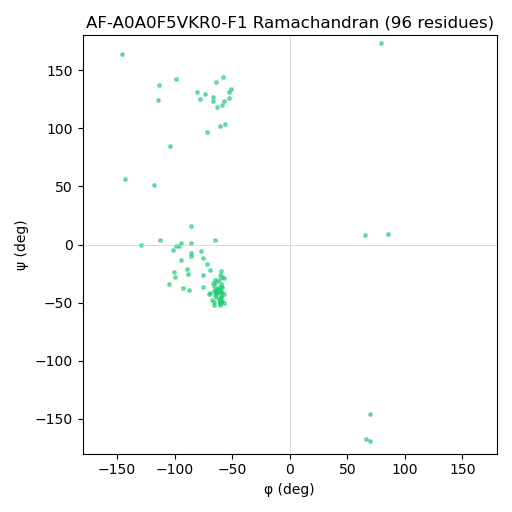 CA 1
ATOM 544 C C . LEU A 1 70 ? -10.593 6.300 19.781 1.00 95.94 70 LEU A C 1
ATOM 546 O O . LEU A 1 70 ? -11.218 7.188 20.349 1.00 95.94 70 LEU A O 1
ATOM 550 N N . CYS A 1 71 ? -10.980 5.838 18.590 1.00 94.75 71 CYS A N 1
ATOM 551 C CA . CYS A 1 71 ? -12.199 6.316 17.940 1.00 94.75 71 CYS A CA 1
ATOM 552 C C . CYS A 1 71 ? -13.460 6.028 18.767 1.00 94.75 71 CYS A C 1
ATOM 554 O O . CYS A 1 71 ? -14.422 6.790 18.675 1.00 94.75 71 CYS A O 1
ATOM 556 N N . ALA A 1 72 ? -13.475 4.944 19.545 1.00 95.75 72 ALA A N 1
ATOM 557 C CA . ALA A 1 72 ? -14.611 4.565 20.377 1.00 95.75 72 ALA A CA 1
ATOM 558 C C . ALA A 1 72 ? -14.581 5.224 21.765 1.00 95.75 72 ALA A C 1
ATOM 560 O O . ALA A 1 72 ? -15.631 5.616 22.269 1.00 95.75 72 ALA A O 1
ATOM 561 N N . THR A 1 73 ? -13.403 5.333 22.385 1.00 97.19 73 THR A N 1
ATOM 562 C CA . THR A 1 73 ? -13.254 5.745 23.792 1.00 97.19 73 THR A CA 1
ATOM 563 C C . THR A 1 73 ? -12.871 7.209 23.972 1.00 97.19 73 THR A C 1
ATOM 565 O O . THR A 1 73 ? -13.239 7.796 24.985 1.00 97.19 73 THR A O 1
ATOM 568 N N . ALA A 1 74 ? -12.171 7.798 23.000 1.00 94.75 74 ALA A N 1
ATOM 569 C CA . ALA A 1 74 ? -11.675 9.173 23.035 1.00 94.75 74 ALA A CA 1
ATOM 570 C C . ALA A 1 74 ? -11.751 9.838 21.639 1.00 94.75 74 ALA A C 1
ATOM 572 O O . ALA A 1 74 ? -10.731 10.284 21.095 1.00 94.75 74 ALA A O 1
ATOM 573 N N . PRO A 1 75 ? -12.937 9.891 20.994 1.00 91.44 75 PRO A N 1
ATOM 574 C CA . PRO A 1 75 ? -13.084 10.418 19.633 1.00 91.44 75 PRO A CA 1
ATOM 575 C C . PRO A 1 75 ? -12.636 11.881 19.484 1.00 91.44 75 PRO A C 1
ATOM 577 O O . PRO A 1 75 ? -12.307 12.318 18.380 1.00 91.44 75 PRO A O 1
ATOM 580 N N . GLU A 1 76 ? -12.619 12.652 20.570 1.00 89.19 76 GLU A N 1
ATOM 581 C CA . GLU A 1 76 ? -12.102 14.018 20.637 1.00 89.19 76 GLU A CA 1
ATOM 582 C C . GLU A 1 76 ? -10.617 14.127 20.276 1.00 89.19 76 GLU A C 1
ATOM 584 O O . GLU A 1 76 ? -10.222 15.154 19.722 1.00 89.19 76 GLU A O 1
ATOM 589 N N . PHE A 1 77 ? -9.827 13.062 20.469 1.00 86.69 77 PHE A N 1
ATOM 590 C CA . PHE A 1 77 ? -8.413 13.015 20.084 1.00 86.69 77 PHE A CA 1
ATOM 591 C C . PHE A 1 77 ? -8.200 13.297 18.586 1.00 86.69 77 PHE A C 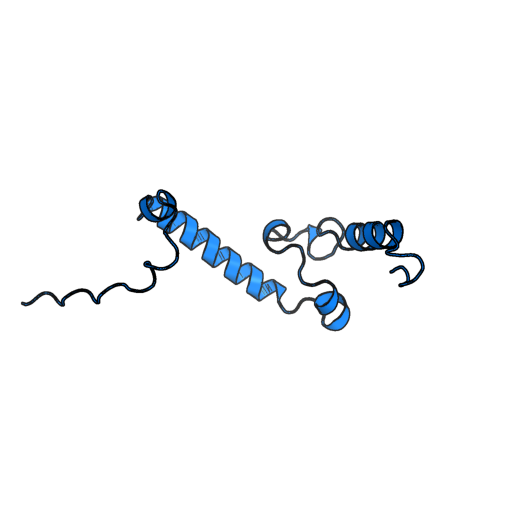1
ATOM 593 O O . PHE A 1 77 ? -7.174 13.847 18.194 1.00 86.69 77 PHE A O 1
ATOM 600 N N . PHE A 1 78 ? -9.182 12.965 17.739 1.00 87.81 78 PHE A N 1
ATOM 601 C CA . PHE A 1 78 ? -9.109 13.154 16.285 1.00 87.81 78 PHE A CA 1
ATOM 602 C C . PHE A 1 78 ? -9.865 14.387 15.768 1.00 87.81 78 PHE A C 1
ATOM 604 O O . PHE A 1 78 ? -9.827 14.664 14.570 1.00 87.81 78 PHE A O 1
ATOM 611 N N . ARG A 1 79 ? -10.586 15.118 16.630 1.00 79.38 79 ARG A N 1
ATOM 612 C CA . ARG A 1 79 ? -11.448 16.243 16.213 1.00 79.38 79 ARG A CA 1
ATOM 613 C C . ARG A 1 79 ? -10.727 17.585 16.173 1.00 79.38 79 ARG A C 1
ATOM 615 O O . ARG A 1 79 ? -11.173 18.483 15.464 1.00 79.38 79 ARG A O 1
ATOM 622 N N . THR A 1 80 ? -9.617 17.708 16.889 1.00 69.94 80 THR A N 1
ATOM 623 C CA . THR A 1 80 ? -8.828 18.938 16.941 1.00 69.94 80 THR A CA 1
ATOM 624 C C . THR A 1 80 ? -7.473 18.664 16.299 1.00 69.94 80 THR A C 1
ATOM 626 O O . THR A 1 80 ? -6.785 17.750 16.753 1.00 69.94 80 THR A O 1
ATOM 629 N N . PRO A 1 81 ? -7.041 19.423 15.274 1.00 61.50 81 PRO A N 1
ATOM 630 C CA . PRO A 1 81 ? -5.636 19.440 14.903 1.00 61.50 81 PRO A CA 1
ATOM 631 C C . PRO A 1 81 ? -4.893 19.959 16.130 1.00 61.50 81 PRO A C 1
ATOM 633 O O . PRO A 1 81 ? -4.967 21.146 16.447 1.00 61.50 81 PRO A O 1
ATOM 636 N N . ALA A 1 82 ? -4.273 19.058 16.888 1.00 57.19 82 ALA A N 1
ATOM 637 C CA . ALA A 1 82 ? -3.417 19.461 17.982 1.00 57.19 82 ALA A CA 1
ATOM 638 C C . ALA A 1 82 ? -2.348 20.373 17.382 1.00 57.19 82 ALA A C 1
ATOM 640 O O . ALA A 1 82 ? -1.640 19.971 16.456 1.00 57.19 82 ALA A O 1
ATOM 641 N N . ASP A 1 83 ? -2.232 21.591 17.902 1.00 55.19 83 ASP A N 1
ATOM 642 C CA . ASP A 1 83 ? -0.971 22.303 17.813 1.00 55.19 83 ASP A CA 1
ATOM 643 C C . ASP A 1 83 ? 0.066 21.368 18.450 1.00 55.19 83 ASP A C 1
ATOM 645 O O . ASP A 1 83 ? 0.052 21.107 19.658 1.00 55.19 83 ASP A O 1
ATOM 649 N N . SER A 1 84 ? 0.871 20.723 17.605 1.00 53.97 84 SER A N 1
ATOM 650 C CA . SER A 1 84 ? 1.681 19.541 17.932 1.00 53.97 84 SER A CA 1
ATOM 651 C C . SER A 1 84 ? 2.786 19.811 18.961 1.00 53.97 84 SER A C 1
ATOM 653 O O . SER A 1 84 ? 3.564 18.920 19.292 1.00 53.97 84 SER A O 1
ATOM 655 N N . THR A 1 85 ? 2.841 21.029 19.493 1.00 54.25 85 THR A N 1
ATOM 656 C CA . THR A 1 85 ? 3.808 21.491 20.484 1.00 54.25 85 THR A CA 1
ATOM 657 C C . THR A 1 85 ? 3.355 21.222 21.928 1.00 54.25 85 THR A C 1
ATOM 659 O O . THR A 1 85 ? 4.199 21.066 22.806 1.00 54.25 85 THR A O 1
ATOM 662 N N . THR A 1 86 ? 2.050 21.112 22.213 1.00 49.03 86 THR A N 1
ATOM 663 C CA . THR A 1 86 ? 1.552 21.107 23.610 1.00 49.03 86 THR A CA 1
ATOM 664 C C . THR A 1 86 ? 1.219 19.714 24.168 1.00 49.03 86 THR A C 1
ATOM 666 O O . THR A 1 86 ? 1.269 19.513 25.378 1.00 49.03 86 THR A O 1
ATOM 669 N N . ALA A 1 87 ? 0.934 18.717 23.325 1.00 51.16 87 ALA A N 1
ATOM 670 C CA . ALA A 1 87 ? 0.365 17.435 23.774 1.00 51.16 87 ALA A CA 1
ATOM 671 C C . ALA A 1 87 ? 1.342 16.463 24.477 1.00 51.16 87 ALA A C 1
ATOM 673 O O . ALA A 1 87 ? 0.896 15.484 25.068 1.00 51.16 87 ALA A O 1
ATOM 674 N N . LEU A 1 88 ? 2.660 16.704 24.445 1.00 53.78 88 LEU A N 1
ATOM 675 C CA . LEU A 1 88 ? 3.634 15.864 25.167 1.00 53.78 88 LEU A CA 1
ATOM 676 C C . LEU A 1 88 ? 3.842 16.284 26.631 1.00 53.78 88 LEU A C 1
ATOM 678 O O . LEU A 1 88 ? 4.493 15.557 27.379 1.00 53.78 88 LEU A O 1
ATOM 682 N N . VAL A 1 89 ? 3.276 17.414 27.066 1.00 53.00 89 VAL A N 1
ATOM 683 C CA . VAL A 1 89 ? 3.253 17.801 28.482 1.00 53.00 89 VAL A CA 1
ATOM 684 C C . VAL A 1 89 ? 1.851 17.553 29.025 1.00 53.00 89 VAL A C 1
ATOM 686 O O . VAL A 1 89 ? 1.019 18.453 29.092 1.00 53.00 89 VAL A O 1
ATOM 689 N N . SER A 1 90 ? 1.585 16.315 29.438 1.00 52.03 90 SER A N 1
ATOM 690 C CA . SER A 1 90 ? 0.554 16.091 30.452 1.00 52.03 90 SER A CA 1
ATOM 691 C C . SER A 1 90 ? 1.164 16.450 31.808 1.00 52.03 90 SER A C 1
ATOM 693 O O . SER A 1 90 ? 2.196 15.869 32.159 1.00 52.03 90 SER A O 1
ATOM 695 N N . PRO A 1 91 ? 0.570 17.347 32.615 1.00 49.09 91 PRO A N 1
ATOM 696 C CA . PRO A 1 91 ? 0.891 17.369 34.031 1.00 49.09 91 PRO A CA 1
ATOM 697 C C . PRO A 1 91 ? 0.424 16.038 34.633 1.00 49.09 91 P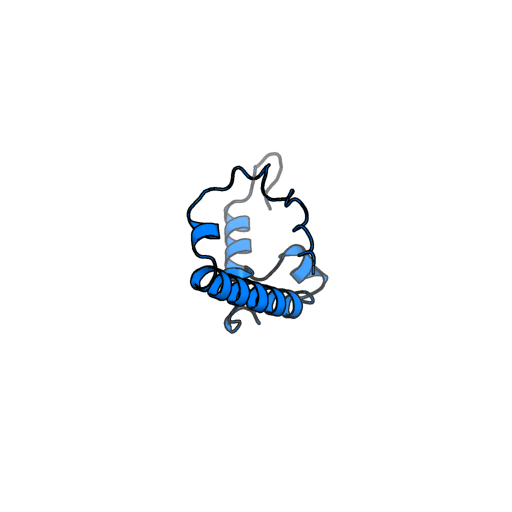RO A C 1
ATOM 699 O O . PRO A 1 91 ? -0.619 15.498 34.255 1.00 49.09 91 PRO A O 1
ATOM 702 N N . ALA A 1 92 ? 1.234 15.476 35.526 1.00 56.09 92 ALA A N 1
ATOM 703 C CA . ALA A 1 92 ? 0.872 14.300 36.298 1.00 56.09 92 ALA A CA 1
ATOM 704 C C . ALA A 1 92 ? -0.493 14.511 36.978 1.00 56.09 92 ALA A C 1
ATOM 706 O O . ALA A 1 92 ? -0.744 15.560 37.572 1.00 56.09 92 ALA A O 1
ATOM 707 N N . SER A 1 93 ? -1.362 13.504 36.887 1.00 53.47 93 SER A N 1
ATOM 708 C CA . SER A 1 93 ? -2.608 13.428 37.654 1.00 53.47 93 SER A CA 1
ATOM 709 C C . SER A 1 93 ? -2.300 13.606 39.147 1.00 53.47 93 SER A C 1
ATOM 711 O O . SER A 1 93 ? -1.410 12.906 39.641 1.00 53.47 93 SER A O 1
ATOM 713 N N . PRO A 1 94 ? -2.999 14.474 39.905 1.00 47.16 94 PRO A N 1
ATOM 714 C CA . PRO A 1 94 ? -2.853 14.458 41.349 1.00 47.16 94 PRO A CA 1
ATOM 715 C C . PRO A 1 94 ? -3.422 13.131 41.854 1.00 47.16 94 PRO A C 1
ATOM 717 O O . PRO A 1 94 ? -4.543 12.747 41.515 1.00 47.16 94 PRO A O 1
ATOM 720 N N . ALA A 1 95 ? -2.614 12.406 42.624 1.00 52.44 95 ALA A N 1
ATOM 721 C CA . ALA A 1 95 ? -3.076 11.275 43.407 1.00 52.44 95 ALA A CA 1
ATOM 722 C C . ALA A 1 95 ? -4.262 11.735 44.268 1.00 52.44 95 ALA A C 1
ATOM 724 O O . ALA A 1 95 ? -4.160 12.731 44.987 1.00 52.44 95 ALA A O 1
ATOM 725 N N . SER A 1 96 ? -5.394 11.037 44.165 1.00 48.62 96 SER A N 1
ATOM 726 C CA . SER A 1 96 ? -6.527 11.238 45.063 1.00 48.62 96 SER A CA 1
ATOM 727 C C . SER A 1 96 ? -6.076 10.988 46.497 1.00 48.62 96 SER A C 1
ATOM 729 O O . SER A 1 96 ? -5.629 9.893 46.830 1.00 48.62 96 SER A O 1
ATOM 731 N N . ALA A 1 97 ? -6.200 12.019 47.329 1.00 44.16 97 ALA A N 1
ATOM 732 C CA . ALA A 1 97 ? -6.141 11.894 48.771 1.00 44.16 97 ALA A CA 1
ATOM 733 C C . ALA A 1 97 ? -7.319 11.030 49.246 1.00 44.16 97 ALA A C 1
ATOM 735 O O . ALA A 1 97 ? -8.478 11.404 49.046 1.00 44.16 97 ALA A O 1
ATOM 736 N N . VAL A 1 98 ? -6.997 9.894 49.863 1.00 46.84 98 VAL A N 1
ATOM 737 C CA . VAL A 1 98 ? -7.808 9.208 50.875 1.00 46.84 98 VAL A CA 1
ATOM 738 C C . VAL A 1 98 ? -6.863 8.828 52.002 1.00 46.84 98 VAL A C 1
ATOM 740 O O . VAL A 1 98 ? -5.785 8.277 51.682 1.00 46.84 98 VAL A O 1
#

Secondary structure (DSSP, 8-state):
--BTTTB--HHHHHHHHHHHSGGGSTTTTT-TTHHHHTT--HHHHHHH-STTHHHHHHHHHHHHHHHHHHHHH-GGGGTS---TTTTT-PPPPPPPP-

pLDDT: mean 87.44, std 17.23, range [44.16, 98.56]

Sequence (98 aa):
MGSLAGGSDVAARARHLAVRHVDRQEPCRSCWARYLCGGGCYHEVSRRGRPGCEYIRGWLSFCLRAYVELCATAPEFFRTPADSTTALVSPASPASAV

Solvent-accessible surface area (backbone atoms only — not comparable to full-atom values): 6196 Å² total; per-residue (Å²): 121,50,45,89,91,77,38,75,36,60,68,57,49,50,52,53,51,61,59,60,32,30,82,65,28,85,73,30,56,83,39,90,54,27,88,80,59,60,62,58,57,67,68,52,39,76,75,68,47,71,78,61,57,64,57,52,50,54,50,49,54,49,52,56,50,54,49,56,49,37,57,72,76,43,49,67,72,77,72,51,88,69,68,85,83,56,79,85,66,70,76,80,78,79,77,82,90,125

Mean predicted aligned error: 9.07 Å